Protein AF-A0A6G1RU96-F1 (afdb_monomer_lite)

Radius of gyration: 13.14 Å; chains: 1; bounding box: 34×28×32 Å

Secondary structure (DSSP, 8-state):
-HHHHHHHHHHHHHHHHHTT----EEEESHHHH-SPPGGG--TTS-EEEESSSSS--HHHHHHHHT-TT--EEEEEEE-IIIIIHHHHHHHHHTT-EEEEEEEEEE---

InterPro domains:
  IPR000868 Isochorismatase-like domain [PF00857] (3-109)
  IPR036380 Isochorismatase-like superfamily [G3DSA:3.40.50.850] (1-109)
  IPR036380 Isochorismatase-like superfamily [SSF52499] (2-109)
  IPR050993 Isochorismatase domain-containing protein [PTHR14119] (2-109)

Organism: NCBI:txid2861861

pLDDT: mean 97.1, std 2.92, range [77.12, 98.88]

Structure (mmCIF, N/CA/C/O backbone):
data_AF-A0A6G1RU96-F1
#
_entry.id   AF-A0A6G1RU96-F1
#
loop_
_atom_site.group_PDB
_atom_site.id
_atom_site.type_symbol
_atom_site.label_atom_id
_atom_site.label_alt_id
_atom_site.label_comp_id
_atom_site.label_asym_id
_atom_site.label_entity_id
_atom_site.label_seq_id
_atom_site.pdbx_PDB_ins_code
_atom_site.Cartn_x
_atom_site.Cartn_y
_atom_site.Cartn_z
_atom_site.occupancy
_atom_site.B_iso_or_equiv
_atom_site.auth_seq_id
_atom_site.auth_comp_id
_atom_site.auth_asym_id
_atom_site.auth_atom_id
_atom_site.pdbx_PDB_model_num
ATOM 1 N N . PHE A 1 1 ? 8.240 -14.751 -9.720 1.00 81.62 1 PHE A N 1
ATOM 2 C CA . PHE A 1 1 ? 7.111 -14.624 -8.775 1.00 81.62 1 PHE A CA 1
ATOM 3 C C . PHE A 1 1 ? 6.316 -13.327 -8.916 1.00 81.62 1 PHE A C 1
ATOM 5 O O . PHE A 1 1 ? 5.198 -13.269 -8.426 1.00 81.62 1 PHE A O 1
ATOM 12 N N . PHE A 1 2 ? 6.832 -12.300 -9.606 1.00 95.06 2 PHE A N 1
ATOM 13 C CA . PHE A 1 2 ? 6.117 -11.030 -9.759 1.00 95.06 2 PHE A CA 1
ATOM 14 C C . PHE A 1 2 ? 4.687 -11.155 -10.341 1.00 95.06 2 PHE A C 1
ATOM 16 O O . PHE A 1 2 ? 3.783 -10.575 -9.747 1.00 95.06 2 PHE A O 1
ATOM 23 N N . PRO A 1 3 ? 4.408 -11.965 -11.390 1.00 97.56 3 PRO A N 1
ATOM 24 C CA . PRO A 1 3 ? 3.035 -12.121 -11.887 1.00 97.56 3 PRO A CA 1
ATOM 25 C C . PRO A 1 3 ? 2.057 -12.679 -10.843 1.00 97.56 3 PRO A C 1
ATOM 27 O O . PRO A 1 3 ? 0.913 -12.238 -10.770 1.00 97.56 3 PRO A O 1
ATOM 30 N N . GLN A 1 4 ? 2.501 -13.624 -10.006 1.00 97.81 4 GLN A N 1
ATOM 31 C CA . GLN A 1 4 ? 1.681 -14.179 -8.927 1.00 97.81 4 GLN A CA 1
ATOM 32 C C . GLN A 1 4 ? 1.390 -13.129 -7.848 1.00 97.81 4 GLN A C 1
ATOM 34 O O . GLN A 1 4 ? 0.239 -12.978 -7.448 1.00 97.81 4 GLN A O 1
ATOM 39 N N . VAL A 1 5 ? 2.410 -12.364 -7.444 1.00 98.19 5 VAL A N 1
ATOM 40 C CA . VAL A 1 5 ? 2.281 -11.264 -6.474 1.00 98.19 5 VAL A CA 1
ATOM 41 C C . VAL A 1 5 ? 1.254 -10.235 -6.947 1.00 98.19 5 VAL A C 1
ATOM 43 O O . VAL A 1 5 ? 0.359 -9.868 -6.189 1.00 98.19 5 VAL A O 1
ATOM 46 N N . VAL A 1 6 ? 1.331 -9.818 -8.215 1.00 98.50 6 VAL A N 1
ATOM 47 C CA . VAL A 1 6 ? 0.377 -8.866 -8.807 1.00 98.50 6 VAL A CA 1
ATOM 48 C C . VAL A 1 6 ? -1.037 -9.445 -8.834 1.00 98.50 6 VAL A C 1
ATOM 50 O O . VAL A 1 6 ? -1.982 -8.752 -8.467 1.00 98.50 6 VAL A O 1
ATOM 53 N N . ALA A 1 7 ? -1.199 -10.723 -9.192 1.00 98.56 7 ALA A N 1
ATOM 54 C CA . ALA A 1 7 ? -2.510 -11.370 -9.208 1.00 98.56 7 ALA A CA 1
ATOM 55 C C . ALA A 1 7 ? -3.160 -11.430 -7.813 1.00 98.56 7 ALA A C 1
ATOM 57 O O . ALA A 1 7 ? -4.370 -11.236 -7.692 1.00 98.56 7 ALA A O 1
ATOM 58 N N . VAL A 1 8 ? -2.385 -11.682 -6.753 1.00 98.62 8 VAL A N 1
ATOM 59 C CA . VAL A 1 8 ? -2.906 -11.667 -5.376 1.00 98.62 8 VAL A CA 1
ATOM 60 C C . VAL A 1 8 ? -3.192 -10.234 -4.922 1.00 98.62 8 VAL A C 1
ATOM 62 O O . VAL A 1 8 ? -4.274 -9.984 -4.395 1.00 98.62 8 VAL A O 1
ATOM 65 N N . ALA A 1 9 ? -2.300 -9.276 -5.195 1.00 98.62 9 ALA A N 1
ATOM 66 C CA . ALA A 1 9 ? -2.525 -7.863 -4.883 1.00 98.62 9 ALA A CA 1
ATOM 67 C C . ALA A 1 9 ? -3.795 -7.311 -5.562 1.00 98.62 9 ALA A C 1
ATOM 69 O O . ALA A 1 9 ? -4.577 -6.608 -4.927 1.00 98.62 9 ALA A O 1
ATOM 70 N N . ALA A 1 10 ? -4.064 -7.698 -6.814 1.00 98.62 10 ALA A N 1
ATOM 71 C CA . ALA A 1 10 ? -5.288 -7.333 -7.528 1.00 98.62 10 ALA A CA 1
ATOM 72 C C . ALA A 1 10 ? -6.551 -7.922 -6.868 1.00 98.62 10 ALA A C 1
ATOM 74 O O . ALA A 1 10 ? -7.581 -7.251 -6.788 1.00 98.62 10 ALA A O 1
ATOM 75 N N . ARG A 1 11 ? -6.483 -9.153 -6.335 1.00 98.69 11 ARG A N 1
ATOM 76 C CA . ARG A 1 11 ? -7.590 -9.746 -5.558 1.00 98.69 11 ARG A CA 1
ATOM 77 C C . ARG A 1 11 ? -7.831 -8.999 -4.250 1.00 98.69 11 ARG A C 1
ATOM 79 O O . ARG A 1 11 ? -8.987 -8.769 -3.906 1.00 98.69 11 ARG A O 1
ATOM 86 N N . VAL A 1 12 ? -6.767 -8.599 -3.551 1.00 98.56 12 VAL A N 1
ATOM 87 C CA . VAL A 1 12 ? -6.868 -7.774 -2.335 1.00 98.56 12 VAL A CA 1
ATOM 88 C C . VAL A 1 12 ? -7.514 -6.430 -2.666 1.00 98.56 12 VAL A C 1
ATOM 90 O O . VAL A 1 12 ? -8.492 -6.062 -2.024 1.00 98.56 12 VAL A O 1
ATOM 93 N N . LEU A 1 13 ? -7.046 -5.743 -3.716 1.00 98.62 13 LEU A N 1
ATOM 94 C CA . LEU A 1 13 ? -7.634 -4.487 -4.189 1.00 98.62 13 LEU A CA 1
ATOM 95 C C . LEU A 1 13 ? -9.131 -4.638 -4.487 1.00 98.62 13 LEU A C 1
ATOM 97 O O . LEU A 1 13 ? -9.939 -3.816 -4.053 1.00 98.62 13 LEU A O 1
ATOM 101 N N . GLN A 1 14 ? -9.513 -5.695 -5.204 1.00 98.56 14 GLN A N 1
ATOM 102 C CA . GLN A 1 14 ? -10.913 -5.950 -5.523 1.00 98.56 14 GLN A CA 1
ATOM 103 C C . GLN A 1 14 ? -11.748 -6.230 -4.267 1.00 98.56 14 GLN A C 1
ATOM 105 O O . GLN A 1 14 ? -12.864 -5.725 -4.155 1.00 98.56 14 GLN A O 1
ATOM 110 N N . GLY A 1 15 ? -11.207 -6.982 -3.306 1.00 98.50 15 GLY A N 1
ATOM 111 C CA . GLY A 1 15 ? -11.838 -7.193 -2.004 1.00 98.50 15 GLY A CA 1
ATOM 112 C C . GLY A 1 15 ? -12.063 -5.877 -1.257 1.00 98.50 15 GLY A C 1
ATOM 113 O O . GLY A 1 15 ? -13.177 -5.613 -0.808 1.00 98.50 15 GLY A O 1
ATOM 114 N N . CYS A 1 16 ? -11.046 -5.009 -1.207 1.00 98.19 16 CYS A N 1
ATOM 115 C CA . CYS A 1 16 ? -11.158 -3.684 -0.601 1.00 98.19 16 CYS A CA 1
ATOM 116 C C . CYS A 1 16 ? -12.260 -2.845 -1.260 1.00 98.19 16 CYS A C 1
ATOM 118 O O . CYS A 1 16 ? -13.061 -2.240 -0.554 1.00 98.19 16 CYS A O 1
ATOM 120 N N . ARG A 1 17 ? -12.366 -2.863 -2.597 1.00 97.56 17 ARG A N 1
ATOM 121 C CA . ARG A 1 17 ? -13.435 -2.159 -3.326 1.00 97.56 17 ARG A CA 1
ATOM 122 C C . ARG A 1 17 ? -14.828 -2.650 -2.952 1.00 97.56 17 ARG A C 1
ATOM 124 O O . ARG A 1 17 ? -15.698 -1.832 -2.672 1.00 97.56 17 ARG A O 1
ATOM 131 N N . VAL A 1 18 ? -15.039 -3.967 -2.938 1.00 98.38 18 VAL A N 1
ATOM 132 C CA . VAL A 1 18 ? -16.344 -4.562 -2.594 1.00 98.38 18 VAL A CA 1
ATOM 133 C C . VAL A 1 18 ? -16.749 -4.211 -1.161 1.00 98.38 18 VAL A C 1
ATOM 135 O O . VAL A 1 18 ? -17.921 -3.963 -0.897 1.00 98.38 18 VAL A O 1
ATOM 138 N N . LEU A 1 19 ? -15.779 -4.160 -0.249 1.00 97.75 19 LEU A N 1
ATOM 139 C CA . LEU A 1 19 ? -16.002 -3.871 1.167 1.00 97.75 19 LEU A CA 1
ATOM 140 C C . LEU A 1 19 ? -15.996 -2.371 1.504 1.00 97.75 19 LEU A C 1
ATOM 142 O O . LEU A 1 19 ? -16.193 -2.013 2.663 1.00 97.75 19 LEU A O 1
ATOM 146 N N . GLY A 1 20 ? -15.753 -1.488 0.530 1.00 95.75 20 GLY A N 1
ATOM 147 C CA . GLY A 1 20 ? -15.631 -0.048 0.772 1.00 95.75 20 GLY A CA 1
ATOM 148 C C . GLY A 1 20 ? -14.414 0.340 1.623 1.00 95.75 20 GLY A C 1
ATOM 149 O O . GLY A 1 20 ? -14.416 1.398 2.251 1.00 95.75 20 GLY A O 1
ATOM 150 N N . VAL A 1 21 ? -13.376 -0.500 1.662 1.00 96.19 21 VAL A N 1
ATOM 151 C CA . VAL A 1 21 ? -12.122 -0.218 2.371 1.00 96.19 21 VAL A CA 1
ATOM 152 C C . VAL A 1 21 ? -11.300 0.787 1.551 1.00 96.19 21 VAL A C 1
ATOM 154 O O . VAL A 1 21 ? -11.024 0.521 0.378 1.00 96.19 21 VAL A O 1
ATOM 157 N N . PRO A 1 22 ? -10.880 1.928 2.132 1.00 95.19 22 PRO A N 1
ATOM 158 C CA . PRO A 1 22 ? -10.048 2.907 1.438 1.00 95.19 22 PRO A CA 1
ATOM 159 C C . PRO A 1 22 ? -8.706 2.319 0.991 1.00 95.19 22 PRO A C 1
ATOM 161 O O . PRO A 1 22 ? -8.067 1.583 1.740 1.00 95.19 22 PRO A O 1
ATOM 164 N N . VAL A 1 23 ? -8.255 2.683 -0.212 1.00 97.44 23 VAL A N 1
ATOM 165 C CA . VAL A 1 23 ? -7.006 2.175 -0.796 1.00 97.44 23 VAL A CA 1
ATOM 166 C C . VAL A 1 23 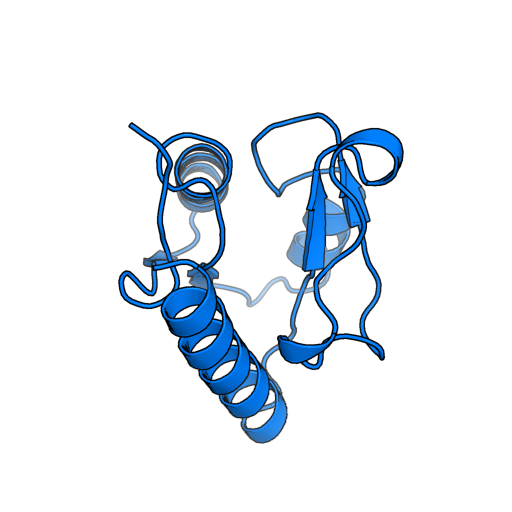? -6.065 3.323 -1.131 1.00 97.44 23 VAL A C 1
ATOM 168 O O . VAL A 1 23 ? -6.471 4.319 -1.725 1.00 97.44 23 VAL A O 1
ATOM 171 N N . VAL A 1 24 ? -4.792 3.144 -0.785 1.00 97.81 24 VAL A N 1
ATOM 172 C CA . VAL A 1 24 ? -3.693 4.062 -1.094 1.00 97.81 24 VAL A CA 1
ATOM 173 C C . VAL A 1 24 ? -2.675 3.334 -1.968 1.00 97.81 24 VAL A C 1
ATOM 175 O O . VAL A 1 24 ? -2.289 2.206 -1.664 1.00 97.81 24 VAL A O 1
ATOM 178 N N . VAL A 1 25 ? -2.212 3.985 -3.039 1.00 98.44 25 VAL A N 1
ATOM 179 C CA . VAL A 1 25 ? -1.184 3.449 -3.945 1.00 98.44 25 VAL A CA 1
ATOM 180 C C . VAL A 1 25 ? 0.020 4.382 -3.955 1.00 98.44 25 VAL A C 1
ATOM 182 O O . VAL A 1 25 ? -0.122 5.590 -4.141 1.00 98.44 25 VAL A O 1
ATOM 185 N N . THR A 1 26 ? 1.222 3.832 -3.781 1.00 98.69 26 THR A N 1
ATOM 186 C CA . THR A 1 26 ? 2.473 4.605 -3.867 1.00 98.69 26 THR A CA 1
ATOM 187 C C . THR A 1 26 ? 3.384 4.060 -4.953 1.00 98.69 26 THR A C 1
ATOM 189 O O . THR A 1 26 ? 3.399 2.854 -5.192 1.00 98.69 26 THR A O 1
ATOM 192 N N . GLU A 1 27 ? 4.188 4.932 -5.557 1.00 98.69 27 GLU A N 1
ATOM 193 C CA . GLU A 1 27 ? 5.149 4.568 -6.600 1.00 98.69 27 GLU A CA 1
ATOM 194 C C . GLU A 1 27 ? 6.553 5.033 -6.207 1.00 98.69 27 GLU A C 1
ATOM 196 O O . GLU A 1 27 ? 6.795 6.225 -6.004 1.00 98.69 27 GLU A O 1
ATOM 201 N N . GLN A 1 28 ? 7.496 4.098 -6.096 1.00 98.56 28 GLN A N 1
ATOM 202 C CA . GLN A 1 28 ? 8.894 4.414 -5.810 1.00 98.56 28 GLN A CA 1
ATOM 203 C C . GLN A 1 28 ? 9.564 4.939 -7.084 1.00 98.56 28 GLN A C 1
ATOM 20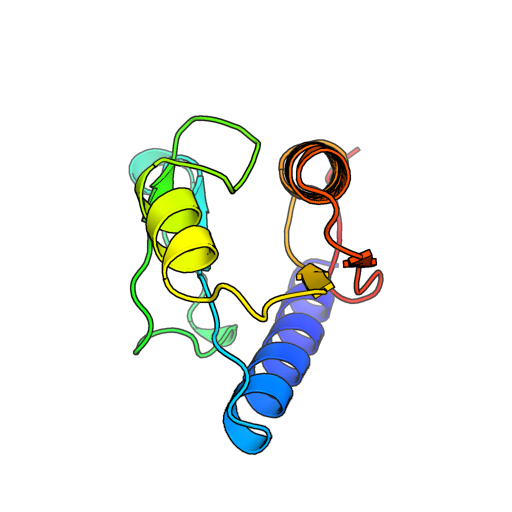5 O O . GLN A 1 28 ? 9.645 4.206 -8.060 1.00 98.56 28 GLN A O 1
ATOM 210 N N . HIS A 1 29 ? 10.057 6.183 -7.085 1.00 96.81 29 HIS A N 1
ATOM 211 C CA . HIS A 1 29 ? 10.727 6.813 -8.239 1.00 96.81 29 HIS A CA 1
ATOM 212 C C . HIS A 1 29 ? 10.128 6.418 -9.613 1.00 96.81 29 HIS A C 1
ATOM 214 O O . HIS A 1 29 ? 10.848 5.849 -10.439 1.00 96.81 29 HIS A O 1
ATOM 220 N N . PRO A 1 30 ? 8.852 6.728 -9.918 1.00 96.56 30 PRO A N 1
ATOM 221 C CA . PRO A 1 30 ? 8.176 6.193 -11.109 1.00 96.56 30 PRO A CA 1
ATOM 222 C C . PRO A 1 30 ? 8.846 6.573 -12.436 1.00 96.56 30 PRO A C 1
ATOM 224 O O . PRO A 1 30 ? 8.743 5.850 -13.420 1.00 96.56 30 PRO A O 1
ATOM 227 N N . ARG A 1 31 ? 9.609 7.676 -12.469 1.00 96.75 31 ARG A N 1
ATOM 228 C CA . ARG A 1 31 ? 10.429 8.054 -13.636 1.00 96.75 31 ARG A CA 1
ATOM 229 C C . ARG A 1 31 ? 11.555 7.060 -13.948 1.00 96.75 31 ARG A C 1
ATOM 231 O O . ARG A 1 31 ? 12.004 7.010 -15.083 1.00 96.75 31 ARG A O 1
ATOM 238 N N . VAL A 1 32 ? 12.038 6.331 -12.942 1.00 97.00 32 VAL A N 1
ATOM 239 C CA . VAL A 1 32 ? 13.163 5.387 -13.040 1.00 97.00 32 VAL A CA 1
ATOM 240 C C . VAL A 1 32 ? 12.666 3.942 -13.024 1.00 97.00 32 VAL A C 1
ATOM 242 O O . VAL A 1 32 ? 13.158 3.125 -13.792 1.00 97.00 32 VAL A O 1
ATOM 245 N N . LEU A 1 33 ? 11.695 3.630 -12.158 1.00 97.00 33 LEU A N 1
ATOM 246 C CA . LEU A 1 33 ? 11.197 2.265 -11.945 1.00 97.00 33 LEU A CA 1
ATOM 247 C C . LEU A 1 33 ? 9.910 1.948 -12.719 1.00 97.00 33 LEU A C 1
ATOM 249 O O . LEU A 1 33 ? 9.458 0.807 -12.708 1.00 97.00 33 LEU A O 1
ATOM 253 N N . GLY A 1 34 ? 9.352 2.936 -13.418 1.00 97.56 34 GLY A N 1
ATOM 254 C CA . GLY A 1 34 ? 8.081 2.813 -14.117 1.00 97.56 34 GLY A CA 1
ATOM 255 C C . GLY A 1 34 ? 6.868 3.027 -13.202 1.00 97.56 34 GLY A C 1
ATOM 256 O O . GLY A 1 34 ? 7.002 3.108 -11.977 1.00 97.56 34 GLY A O 1
ATOM 257 N N . PRO A 1 35 ? 5.675 3.170 -13.799 1.00 98.00 35 PRO A N 1
ATOM 258 C CA . PRO A 1 35 ? 4.429 3.303 -13.061 1.00 98.00 35 PRO A CA 1
ATOM 259 C C . PRO A 1 35 ? 3.953 1.952 -12.512 1.00 98.00 35 PRO A C 1
ATOM 261 O O . PRO A 1 35 ? 4.463 0.884 -12.854 1.00 98.00 35 PRO A O 1
ATOM 264 N N . THR A 1 36 ? 2.903 2.009 -11.703 1.00 98.25 36 THR A N 1
ATOM 265 C CA . THR A 1 36 ? 2.119 0.852 -11.271 1.00 98.25 36 THR A CA 1
ATOM 266 C C . THR A 1 36 ? 1.654 0.040 -12.481 1.00 98.25 36 THR A C 1
ATOM 268 O O . THR A 1 36 ? 1.111 0.590 -13.442 1.00 98.25 36 THR A O 1
ATOM 271 N N . VAL A 1 37 ? 1.837 -1.280 -12.422 1.00 98.12 37 VAL A N 1
ATOM 272 C CA . VAL A 1 37 ? 1.486 -2.187 -13.521 1.00 98.12 37 VAL A CA 1
ATOM 273 C C . VAL A 1 37 ? -0.034 -2.228 -13.759 1.00 98.12 37 VAL A C 1
ATOM 275 O O . VAL A 1 37 ? -0.805 -2.258 -12.791 1.00 98.12 37 VAL A O 1
ATOM 278 N N . PRO A 1 38 ? -0.505 -2.223 -15.020 1.00 98.06 38 PRO A N 1
ATOM 279 C CA . PRO A 1 38 ? -1.935 -2.173 -15.330 1.00 98.06 38 PRO A CA 1
ATOM 280 C C . PRO A 1 38 ? -2.711 -3.398 -14.819 1.00 98.06 38 PRO A C 1
ATOM 282 O O . PRO A 1 38 ? -3.892 -3.282 -14.492 1.00 98.06 38 PRO A O 1
ATOM 285 N N . GLU A 1 39 ? -2.056 -4.549 -14.689 1.00 98.12 39 GLU A N 1
ATOM 286 C CA . GLU A 1 39 ? -2.629 -5.799 -14.186 1.00 98.12 39 GLU A CA 1
ATOM 287 C C . GLU A 1 39 ? -3.073 -5.703 -12.721 1.00 98.12 39 GLU A C 1
ATOM 289 O O . GLU A 1 39 ? -3.911 -6.493 -12.292 1.00 98.12 39 GLU A O 1
ATOM 294 N N . LEU A 1 40 ? -2.565 -4.723 -11.958 1.00 98.19 40 LEU A N 1
ATOM 295 C CA . LEU A 1 40 ? -3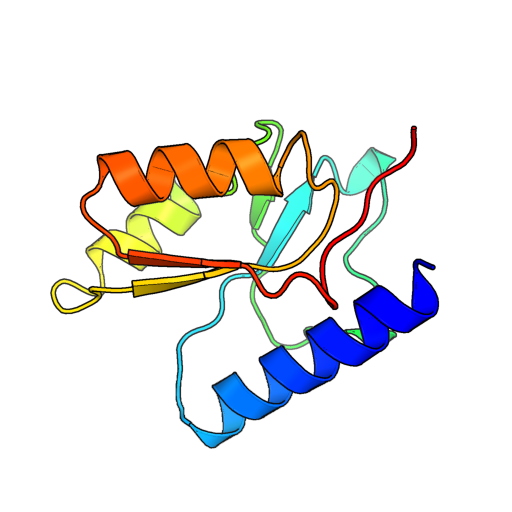.048 -4.468 -10.601 1.00 98.19 40 LEU A CA 1
ATOM 296 C C . LEU A 1 40 ? -4.500 -3.962 -10.601 1.00 98.19 40 LEU A C 1
ATOM 298 O O . LEU A 1 40 ? -5.219 -4.196 -9.637 1.00 98.19 40 LEU A O 1
ATOM 302 N N . GLY A 1 41 ? -4.940 -3.271 -11.660 1.00 97.75 41 GLY A N 1
ATOM 303 C CA . GLY A 1 41 ? -6.303 -2.740 -11.754 1.00 97.75 41 GLY A CA 1
ATOM 304 C C . GLY A 1 41 ? -6.554 -1.466 -10.934 1.00 97.75 41 GLY A C 1
ATOM 305 O O . GLY A 1 41 ? -7.691 -1.222 -10.534 1.00 97.75 41 GLY A O 1
ATOM 306 N N . ALA A 1 42 ? -5.509 -0.680 -10.642 1.00 97.75 42 ALA A N 1
ATOM 307 C CA . ALA A 1 42 ? -5.553 0.534 -9.813 1.00 97.75 42 ALA A CA 1
ATOM 308 C C . ALA A 1 42 ? -5.516 1.854 -10.622 1.00 97.75 42 ALA A C 1
ATOM 310 O O . ALA A 1 42 ? -5.045 2.885 -10.137 1.00 97.75 42 ALA A O 1
ATOM 311 N N . GLN A 1 43 ? -5.934 1.847 -11.890 1.00 96.94 43 GLN A N 1
ATOM 312 C CA . GLN A 1 43 ? -5.812 2.986 -12.817 1.00 96.94 43 GLN A CA 1
ATOM 313 C C . GLN A 1 43 ? -6.621 4.220 -12.378 1.00 96.94 43 GLN A C 1
ATOM 315 O O . GLN A 1 43 ? -6.180 5.345 -12.592 1.00 96.94 43 GLN A O 1
ATOM 320 N N . ASP A 1 44 ? -7.745 3.998 -11.716 1.00 96.69 44 ASP A N 1
ATOM 321 C CA . ASP A 1 44 ? -8.685 4.960 -11.128 1.00 96.69 44 ASP A CA 1
ATOM 322 C C . ASP A 1 44 ? -8.212 5.578 -9.801 1.00 96.69 44 ASP A C 1
ATOM 324 O O . ASP A 1 44 ? -8.713 6.626 -9.405 1.00 96.69 44 ASP A O 1
ATOM 328 N N . LEU A 1 45 ? -7.247 4.961 -9.114 1.00 97.19 45 LEU A N 1
ATOM 329 C CA . LEU A 1 45 ? -6.776 5.439 -7.812 1.00 97.19 45 LEU A CA 1
ATOM 330 C C . LEU A 1 45 ? -5.682 6.511 -7.943 1.00 97.19 45 LEU A C 1
ATOM 332 O O . LEU A 1 45 ? -4.866 6.433 -8.862 1.00 97.19 45 LEU A O 1
ATOM 336 N N . PRO A 1 46 ? -5.583 7.488 -7.028 1.00 96.00 46 PRO A N 1
ATOM 337 C CA . PRO A 1 46 ? -4.429 8.383 -6.966 1.00 96.00 46 PRO A CA 1
ATOM 338 C C . PRO A 1 46 ? -3.126 7.607 -6.724 1.00 96.00 46 PRO A C 1
ATOM 340 O O . PRO A 1 46 ? -3.093 6.665 -5.933 1.00 96.00 46 PRO A O 1
ATOM 343 N N . LYS A 1 47 ? -2.042 8.012 -7.398 1.00 97.31 47 LYS A N 1
ATOM 344 C CA . LYS A 1 47 ? -0.697 7.458 -7.190 1.00 97.31 47 LYS A CA 1
ATOM 345 C C . LYS A 1 47 ? 0.141 8.484 -6.453 1.00 97.31 47 LYS A C 1
ATOM 347 O O . LYS A 1 47 ? 0.290 9.611 -6.921 1.00 97.31 47 LYS A O 1
ATOM 352 N N . HIS A 1 48 ? 0.696 8.091 -5.314 1.00 97.75 48 HIS A N 1
ATOM 353 C CA . HIS A 1 48 ? 1.564 8.944 -4.515 1.00 97.75 48 HIS A CA 1
ATOM 354 C C . HIS A 1 48 ? 3.031 8.613 -4.826 1.00 97.75 48 HIS A C 1
ATOM 356 O O . HIS A 1 48 ? 3.552 7.607 -4.329 1.00 97.75 48 HIS A O 1
ATOM 362 N N . PRO A 1 49 ? 3.716 9.412 -5.664 1.00 97.81 49 PRO A N 1
ATOM 363 C CA . PRO A 1 49 ? 5.126 9.190 -5.941 1.00 97.81 49 PRO A CA 1
ATOM 364 C C . PRO A 1 49 ? 5.952 9.452 -4.681 1.00 97.81 49 PRO A C 1
ATOM 366 O O . PRO A 1 49 ? 5.702 10.410 -3.946 1.00 97.81 49 PRO A O 1
ATOM 369 N N . LYS A 1 50 ? 6.969 8.624 -4.451 1.00 98.38 50 LYS A N 1
ATOM 370 C CA . LYS A 1 50 ? 7.851 8.737 -3.288 1.00 98.38 50 LYS A CA 1
ATOM 371 C C . LYS A 1 50 ? 9.294 8.358 -3.602 1.00 98.38 50 LYS A C 1
ATOM 373 O O . LYS A 1 50 ? 9.589 7.681 -4.590 1.00 98.38 50 LYS A O 1
ATOM 378 N N . THR A 1 51 ? 10.186 8.824 -2.735 1.00 97.38 51 THR A N 1
ATOM 379 C CA . THR A 1 51 ? 11.617 8.487 -2.741 1.00 97.38 51 THR A CA 1
ATOM 380 C C . THR A 1 51 ? 12.050 7.772 -1.461 1.00 97.38 51 THR A C 1
ATOM 382 O O . THR A 1 51 ? 12.992 6.985 -1.498 1.00 97.38 51 THR A O 1
ATOM 385 N N . CYS A 1 52 ? 11.348 7.969 -0.341 1.00 97.44 52 CYS A N 1
ATOM 386 C CA . CYS A 1 52 ? 11.544 7.174 0.868 1.00 97.44 52 CYS A CA 1
ATOM 387 C C . CYS A 1 52 ? 10.990 5.750 0.701 1.00 97.44 52 CYS A C 1
ATOM 389 O O . CYS A 1 52 ? 10.060 5.503 -0.072 1.00 97.44 52 CYS A O 1
ATOM 391 N N . PHE A 1 53 ? 11.555 4.799 1.448 1.00 98.38 53 PHE A N 1
ATOM 392 C CA . PHE A 1 53 ? 11.092 3.413 1.398 1.00 98.38 53 PHE A CA 1
ATOM 393 C C . PHE A 1 53 ? 9.691 3.255 1.986 1.00 98.38 53 PHE A C 1
ATOM 395 O O . PHE A 1 53 ? 8.834 2.675 1.321 1.00 98.38 53 PHE A O 1
ATOM 402 N N . SER A 1 54 ? 9.429 3.819 3.164 1.00 98.62 54 SER A N 1
ATOM 403 C CA . SER A 1 54 ? 8.087 3.813 3.747 1.00 98.62 54 SER A CA 1
ATOM 404 C C . SER A 1 54 ? 7.058 4.482 2.827 1.00 98.62 54 SER A C 1
ATOM 406 O O . SER A 1 54 ? 7.344 5.483 2.171 1.00 98.62 54 SER A O 1
ATOM 408 N N . MET A 1 55 ? 5.848 3.927 2.777 1.00 98.81 55 MET A N 1
ATOM 409 C CA . MET A 1 55 ? 4.698 4.514 2.088 1.00 98.81 55 MET A CA 1
ATOM 410 C C . MET A 1 55 ? 4.135 5.720 2.846 1.00 98.81 55 MET A C 1
ATOM 412 O O . MET A 1 55 ? 3.374 6.483 2.255 1.00 98.81 55 MET A O 1
ATOM 416 N N . VAL A 1 56 ? 4.507 5.930 4.114 1.00 98.12 56 VAL A N 1
ATOM 417 C CA . VAL A 1 56 ? 3.981 7.008 4.964 1.00 98.12 56 VAL A CA 1
ATOM 418 C C . VAL A 1 56 ? 4.659 8.351 4.651 1.00 98.12 56 VAL A C 1
ATOM 420 O O . VAL A 1 56 ? 5.384 8.943 5.445 1.00 98.12 56 VAL A O 1
ATOM 423 N N . VAL A 1 57 ? 4.425 8.838 3.434 1.00 97.69 57 VAL A N 1
ATOM 424 C CA . VAL A 1 57 ? 4.776 10.193 2.981 1.00 97.69 57 VAL A CA 1
ATOM 425 C C . VAL A 1 57 ? 3.709 11.205 3.405 1.00 97.69 57 VAL A C 1
ATOM 427 O O . VAL A 1 57 ? 2.593 10.791 3.706 1.00 97.69 57 VAL A O 1
ATOM 430 N N . PRO A 1 58 ? 3.965 12.530 3.351 1.00 97.50 58 PRO A N 1
ATOM 431 C CA . PRO A 1 58 ? 2.986 13.538 3.772 1.00 97.50 58 PRO A CA 1
ATOM 432 C C . PRO A 1 58 ? 1.578 13.376 3.175 1.00 97.50 58 PRO A C 1
ATOM 434 O O . PRO A 1 58 ? 0.595 13.608 3.870 1.00 97.50 58 PRO A O 1
ATOM 437 N N . ALA A 1 59 ? 1.464 12.932 1.917 1.00 96.06 59 ALA A N 1
ATOM 438 C CA . ALA A 1 59 ? 0.166 12.661 1.295 1.00 96.06 59 ALA A CA 1
ATOM 439 C C . ALA A 1 59 ? -0.564 11.469 1.942 1.00 96.06 59 ALA A C 1
ATOM 441 O O . ALA A 1 59 ? -1.752 11.558 2.226 1.00 96.06 59 ALA A O 1
ATOM 442 N N . VAL A 1 60 ? 0.151 10.379 2.228 1.00 96.62 60 VAL A N 1
ATOM 443 C CA . VAL A 1 60 ? -0.415 9.191 2.883 1.00 96.62 60 VAL A CA 1
ATOM 444 C C . VAL A 1 60 ? -0.691 9.463 4.361 1.00 96.62 60 VAL A C 1
ATOM 446 O O . VAL A 1 60 ? -1.728 9.070 4.872 1.00 96.62 60 VAL A O 1
ATOM 449 N N . GLU A 1 61 ? 0.174 10.211 5.040 1.00 96.31 61 GLU A N 1
ATOM 450 C CA . GLU A 1 61 ? -0.058 10.686 6.407 1.00 96.31 61 GLU A CA 1
ATOM 451 C C . GLU A 1 61 ? -1.347 11.524 6.500 1.00 96.31 61 GLU A C 1
ATOM 453 O O . GLU A 1 61 ? -2.124 11.358 7.439 1.00 96.31 61 GLU A O 1
ATOM 458 N N . ALA A 1 62 ? -1.618 12.387 5.514 1.00 95.69 62 ALA A N 1
ATOM 459 C CA . ALA A 1 62 ? -2.866 13.147 5.458 1.00 95.69 62 ALA A CA 1
ATOM 460 C C . ALA A 1 62 ? -4.092 12.230 5.292 1.00 95.69 62 ALA A C 1
ATOM 462 O O . ALA A 1 62 ? -5.094 12.425 5.980 1.00 95.69 62 ALA A O 1
ATOM 463 N N . GLU A 1 63 ? -3.994 11.197 4.448 1.00 94.12 63 GLU A N 1
ATOM 464 C CA . GLU A 1 63 ? -5.028 10.166 4.300 1.00 94.12 63 GLU A CA 1
ATOM 465 C C . GLU A 1 63 ? -5.267 9.408 5.622 1.00 94.12 63 GLU A C 1
ATOM 467 O O . GLU A 1 63 ? -6.416 9.213 6.025 1.00 94.12 63 GLU A O 1
ATOM 472 N N . LEU A 1 64 ? -4.209 9.018 6.341 1.00 94.62 64 LEU A N 1
ATOM 473 C CA . LEU A 1 64 ? -4.335 8.350 7.643 1.00 94.62 64 LEU A CA 1
ATOM 474 C C . LEU A 1 64 ? -5.041 9.259 8.664 1.00 94.62 64 LEU A C 1
ATOM 476 O O . LEU A 1 64 ? -6.006 8.842 9.302 1.00 94.62 64 LEU A O 1
ATOM 480 N N . ARG A 1 65 ? -4.633 10.531 8.767 1.00 94.38 65 ARG A N 1
ATOM 481 C CA . ARG A 1 65 ? -5.233 11.507 9.699 1.00 94.38 65 ARG A CA 1
ATOM 482 C C . ARG A 1 65 ? -6.687 11.840 9.383 1.00 94.38 65 ARG A C 1
ATOM 484 O O . ARG A 1 65 ? -7.458 12.109 10.300 1.00 94.38 65 ARG A O 1
ATOM 491 N N . ALA A 1 66 ? -7.076 11.803 8.111 1.00 95.19 66 ALA A N 1
ATOM 492 C CA . ALA A 1 66 ? -8.464 11.999 7.698 1.00 95.19 66 ALA A CA 1
ATOM 493 C C . ALA A 1 66 ? -9.398 10.861 8.163 1.00 95.19 66 ALA A C 1
ATOM 495 O O . ALA A 1 66 ? -10.616 10.974 8.031 1.00 95.19 66 ALA A O 1
ATOM 496 N N . ARG A 1 67 ? -8.847 9.765 8.705 1.00 93.88 67 ARG A N 1
ATOM 497 C CA . ARG A 1 67 ? -9.577 8.569 9.139 1.00 93.88 67 ARG A CA 1
ATOM 498 C C . ARG A 1 67 ? -9.265 8.267 10.612 1.00 93.88 67 ARG A C 1
ATOM 500 O O . ARG A 1 67 ? -8.577 7.294 10.899 1.00 93.88 67 ARG A O 1
ATOM 507 N N . PRO A 1 68 ? -9.800 9.050 11.567 1.00 88.81 68 PRO A N 1
ATOM 508 C CA . PRO A 1 68 ? -9.468 8.914 12.992 1.00 88.81 68 PRO A CA 1
ATOM 509 C C . PRO A 1 68 ? -9.897 7.574 13.614 1.00 88.81 68 PRO A C 1
ATOM 511 O O . PRO A 1 68 ? -9.445 7.232 14.700 1.00 88.81 68 PRO A O 1
ATOM 514 N N . HIS A 1 69 ? -10.774 6.821 12.944 1.00 92.25 69 HIS A N 1
ATOM 515 C CA . HIS A 1 69 ? -11.216 5.488 13.367 1.00 92.2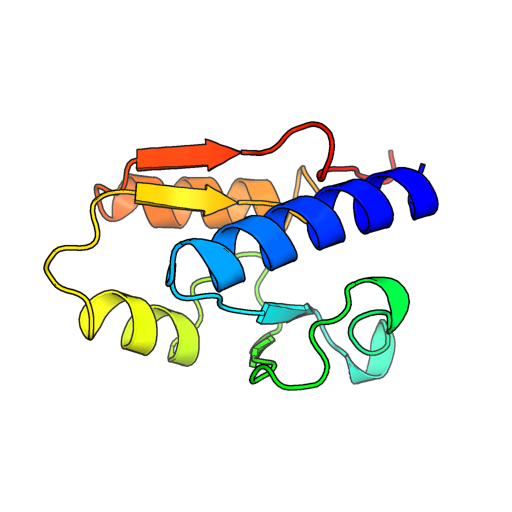5 69 HIS A CA 1
ATOM 516 C C . HIS A 1 69 ? -10.441 4.348 12.692 1.00 92.25 69 HIS A C 1
ATOM 518 O O . HIS A 1 69 ? -10.800 3.185 12.862 1.00 92.25 69 HIS A O 1
ATOM 524 N N . LEU A 1 70 ? -9.415 4.659 11.896 1.00 94.12 70 LEU A N 1
ATOM 525 C CA . LEU A 1 70 ? -8.550 3.647 11.310 1.00 94.12 70 LEU A CA 1
ATOM 526 C C . LEU A 1 70 ? -7.741 2.982 12.427 1.00 94.12 70 LEU A C 1
ATOM 528 O O . LEU A 1 70 ? -6.957 3.644 13.098 1.00 94.12 70 LEU A O 1
ATOM 532 N N . SER A 1 71 ? -7.936 1.681 12.614 1.00 96.12 71 SER A N 1
ATOM 533 C CA . SER A 1 71 ? -7.199 0.884 13.602 1.00 96.12 71 SER A CA 1
ATOM 534 C C . SER A 1 71 ? -6.220 -0.096 12.965 1.00 96.12 71 SER A C 1
ATOM 536 O O . SER A 1 71 ? -5.337 -0.596 13.649 1.00 96.12 71 SER A O 1
ATOM 538 N N . ALA A 1 72 ? -6.375 -0.386 11.671 1.00 97.56 72 ALA A N 1
ATOM 539 C CA . ALA A 1 72 ? -5.604 -1.413 10.991 1.00 97.56 72 ALA A CA 1
ATOM 540 C C . ALA A 1 72 ? -5.314 -1.053 9.530 1.00 97.56 72 ALA A C 1
ATOM 542 O O . ALA A 1 72 ? -6.100 -0.367 8.873 1.00 97.56 72 ALA A O 1
ATOM 543 N N . ALA A 1 73 ? -4.207 -1.574 9.007 1.00 98.06 73 ALA A N 1
ATOM 544 C CA . ALA A 1 73 ? -3.799 -1.455 7.617 1.00 98.06 73 ALA A CA 1
ATOM 545 C C . ALA A 1 73 ? -3.512 -2.836 7.013 1.00 98.06 73 ALA A C 1
ATOM 547 O O . ALA A 1 73 ? -2.776 -3.643 7.580 1.00 98.06 73 ALA A O 1
ATOM 548 N N . ILE A 1 74 ? -4.062 -3.087 5.823 1.00 98.50 74 ILE A N 1
ATOM 549 C CA . ILE A 1 74 ? -3.688 -4.233 4.988 1.00 98.50 74 ILE A CA 1
ATOM 550 C C . ILE A 1 74 ? -2.545 -3.781 4.083 1.00 98.50 74 ILE A C 1
ATOM 552 O O . ILE A 1 74 ? -2.698 -2.825 3.323 1.00 98.50 74 ILE A O 1
ATOM 556 N N . LEU A 1 75 ? -1.405 -4.464 4.158 1.00 98.56 75 LEU A N 1
ATOM 557 C CA . LEU A 1 75 ? -0.190 -4.087 3.446 1.00 98.56 75 LEU A CA 1
ATOM 558 C C . LEU A 1 75 ? 0.231 -5.180 2.459 1.00 98.56 75 LEU A C 1
ATOM 560 O O . LEU A 1 75 ? 0.341 -6.354 2.813 1.00 98.56 75 LEU A O 1
ATOM 564 N N . CYS A 1 76 ? 0.490 -4.785 1.214 1.00 98.19 76 CYS A N 1
ATOM 565 C CA . CYS A 1 76 ? 1.042 -5.652 0.176 1.00 98.19 76 CYS A CA 1
ATOM 566 C C . CYS A 1 76 ? 1.895 -4.852 -0.818 1.00 98.19 76 CYS A C 1
ATOM 568 O O . CYS A 1 76 ? 1.813 -3.623 -0.863 1.00 98.19 76 CYS A O 1
ATOM 570 N N . GLY A 1 77 ? 2.712 -5.545 -1.612 1.00 97.62 77 GLY A N 1
ATOM 571 C CA . GLY A 1 77 ? 3.561 -4.944 -2.638 1.00 97.62 77 GLY A CA 1
ATOM 572 C C . GLY A 1 77 ? 5.024 -5.372 -2.549 1.00 97.62 77 GLY A C 1
ATOM 573 O O . GLY A 1 77 ? 5.372 -6.397 -1.965 1.00 97.62 77 GLY A O 1
ATOM 574 N N . ILE A 1 78 ? 5.900 -4.580 -3.166 1.00 97.94 78 ILE A N 1
ATOM 575 C CA . ILE A 1 78 ? 7.335 -4.862 -3.272 1.00 97.94 78 ILE A CA 1
ATOM 576 C C . ILE A 1 78 ? 8.172 -3.608 -2.962 1.00 97.94 78 ILE A C 1
ATOM 578 O O . ILE A 1 78 ? 7.714 -2.486 -3.157 1.00 97.94 78 ILE A O 1
ATOM 582 N N . GLU A 1 79 ? 9.412 -3.723 -2.489 1.00 97.62 79 GLU A N 1
ATOM 583 C CA . GLU A 1 79 ? 10.071 -4.951 -2.013 1.00 97.62 79 GLU A CA 1
ATOM 584 C C . GLU A 1 79 ? 9.794 -5.217 -0.528 1.00 97.62 79 GLU A C 1
ATOM 586 O O . GLU A 1 79 ? 9.681 -4.276 0.267 1.00 97.62 79 GLU A O 1
ATOM 591 N N . THR A 1 80 ? 9.732 -6.497 -0.144 1.00 98.19 80 THR A N 1
ATOM 592 C CA . THR A 1 80 ? 9.358 -6.921 1.213 1.00 98.19 80 THR A CA 1
ATOM 593 C C . THR A 1 80 ? 10.303 -6.380 2.288 1.00 98.19 80 THR A C 1
ATOM 595 O O . THR A 1 80 ? 9.838 -5.764 3.241 1.00 98.19 80 THR A O 1
ATOM 598 N N . GLN A 1 81 ? 11.624 -6.522 2.130 1.00 97.19 81 GLN A N 1
ATOM 599 C CA . GLN A 1 81 ? 12.610 -6.044 3.117 1.00 97.19 81 GLN A CA 1
ATOM 600 C C . GLN A 1 81 ? 12.821 -4.526 3.115 1.00 97.19 81 GLN A C 1
ATOM 602 O O . GLN A 1 81 ? 13.503 -4.010 3.995 1.00 97.19 81 GLN A O 1
ATOM 607 N N . ALA A 1 82 ? 12.295 -3.813 2.117 1.00 97.88 82 ALA A N 1
ATOM 608 C CA . ALA A 1 82 ? 12.501 -2.377 1.968 1.00 97.88 82 ALA A CA 1
ATOM 609 C C . ALA A 1 82 ? 11.192 -1.624 2.203 1.00 97.88 82 ALA A C 1
ATOM 611 O O . ALA A 1 82 ? 10.875 -1.272 3.336 1.00 97.88 82 ALA A O 1
ATOM 612 N N . CYS A 1 83 ? 10.415 -1.387 1.144 1.00 98.62 83 CYS A N 1
ATOM 613 C CA . CYS A 1 83 ? 9.226 -0.546 1.232 1.00 98.62 83 CYS A CA 1
ATOM 614 C C . CYS A 1 83 ? 8.163 -1.144 2.156 1.00 98.62 83 CYS A C 1
ATOM 616 O O . CYS A 1 83 ? 7.610 -0.420 2.977 1.00 98.62 83 CYS A O 1
ATOM 618 N N . VAL A 1 84 ? 7.903 -2.452 2.072 1.00 98.69 84 VAL A N 1
ATOM 619 C CA . VAL A 1 84 ? 6.882 -3.100 2.912 1.00 98.69 84 VAL A CA 1
ATOM 620 C C . VAL A 1 84 ? 7.310 -3.088 4.382 1.00 98.69 84 VAL A C 1
ATOM 622 O O . VAL A 1 84 ? 6.548 -2.618 5.219 1.00 98.69 84 VAL A O 1
ATOM 625 N N . LEU A 1 85 ? 8.535 -3.520 4.701 1.00 98.75 85 LEU A N 1
ATOM 626 C CA . LEU A 1 85 ? 9.045 -3.531 6.077 1.00 98.75 85 LEU A CA 1
ATOM 627 C C . LEU A 1 85 ? 9.042 -2.135 6.713 1.00 98.75 85 LEU A C 1
ATOM 629 O O . LEU A 1 85 ? 8.501 -1.965 7.801 1.00 98.75 85 LEU A O 1
ATOM 633 N N . GLN A 1 86 ? 9.612 -1.135 6.036 1.00 98.81 86 GLN A N 1
ATOM 634 C CA . GLN A 1 86 ? 9.684 0.233 6.567 1.00 98.81 86 GLN A CA 1
ATOM 635 C C . GLN A 1 86 ? 8.287 0.830 6.774 1.00 98.81 86 GLN A C 1
ATOM 637 O O . GLN A 1 86 ? 8.040 1.495 7.771 1.00 98.81 86 GLN A O 1
ATOM 642 N N . THR A 1 87 ? 7.347 0.530 5.873 1.00 98.88 87 THR A N 1
ATOM 643 C CA . THR A 1 87 ? 5.950 0.957 6.033 1.00 98.88 87 THR A CA 1
ATOM 644 C C . THR A 1 87 ? 5.282 0.272 7.218 1.00 98.88 87 THR A C 1
ATOM 646 O O . THR A 1 87 ? 4.575 0.927 7.974 1.00 98.88 87 THR A O 1
ATOM 649 N N . ALA A 1 88 ? 5.490 -1.035 7.395 1.00 98.81 88 ALA A N 1
ATOM 650 C CA . ALA A 1 88 ? 4.911 -1.769 8.514 1.00 98.81 88 ALA A CA 1
ATOM 651 C C . ALA A 1 88 ? 5.385 -1.198 9.857 1.00 98.81 88 ALA A C 1
ATOM 653 O O . ALA A 1 88 ? 4.563 -0.973 10.738 1.00 98.81 88 ALA A O 1
ATOM 654 N N . LEU A 1 89 ? 6.683 -0.906 9.988 1.00 98.75 89 LEU A N 1
ATOM 655 C CA . LEU A 1 89 ? 7.248 -0.284 11.188 1.00 98.75 89 LEU A CA 1
ATOM 656 C C . LEU A 1 89 ? 6.633 1.098 11.454 1.00 98.75 89 LEU A C 1
ATOM 658 O O . LEU A 1 89 ? 6.130 1.329 12.550 1.00 98.75 89 LEU A O 1
ATOM 662 N N . ASP A 1 90 ? 6.567 1.968 10.443 1.00 98.62 90 ASP A N 1
ATOM 663 C CA . ASP A 1 90 ? 5.976 3.306 10.584 1.00 98.62 90 ASP A CA 1
ATOM 664 C C . ASP A 1 90 ? 4.491 3.274 10.985 1.00 98.62 90 ASP A C 1
ATOM 666 O O . ASP A 1 90 ? 4.019 4.148 11.718 1.00 98.62 90 ASP A O 1
ATOM 670 N N . LEU A 1 91 ? 3.727 2.301 10.479 1.00 98.50 91 LEU A N 1
ATOM 671 C CA . LEU A 1 91 ? 2.316 2.129 10.829 1.00 98.50 91 LEU A CA 1
ATOM 672 C C . LEU A 1 91 ? 2.155 1.581 12.255 1.00 98.50 91 LEU A C 1
ATOM 674 O O . LEU A 1 91 ? 1.303 2.073 12.995 1.00 98.50 91 LEU A O 1
ATOM 678 N N . LEU A 1 92 ? 3.004 0.633 12.666 1.00 98.50 92 LEU A N 1
ATOM 679 C CA . LEU A 1 92 ? 3.031 0.112 14.037 1.00 98.50 92 LEU A CA 1
ATOM 680 C C . LEU A 1 92 ? 3.389 1.207 15.053 1.00 98.50 92 LEU A C 1
ATOM 682 O O . LEU A 1 92 ? 2.742 1.311 16.092 1.00 98.50 92 LEU A O 1
ATOM 686 N N . GLU A 1 93 ? 4.358 2.075 14.745 1.00 98.00 93 GLU A N 1
ATOM 687 C CA . GLU A 1 93 ? 4.711 3.231 15.589 1.00 98.00 93 GLU A CA 1
ATOM 688 C C . GLU A 1 93 ? 3.551 4.224 15.762 1.00 98.00 93 GLU A C 1
ATOM 690 O O . GLU A 1 93 ? 3.479 4.939 16.762 1.00 98.00 93 GLU A O 1
ATOM 695 N N . ARG A 1 94 ? 2.609 4.246 14.813 1.00 95.81 94 ARG A N 1
ATOM 696 C CA . ARG A 1 94 ? 1.373 5.043 14.874 1.00 95.81 94 ARG A CA 1
ATOM 697 C C . ARG A 1 94 ? 0.231 4.335 15.608 1.00 95.81 94 ARG A C 1
ATOM 699 O O . ARG A 1 94 ? -0.867 4.882 15.673 1.00 95.81 94 ARG A O 1
ATOM 706 N N . GLY A 1 95 ? 0.473 3.146 16.160 1.00 96.69 95 GLY A N 1
ATOM 707 C CA . GLY A 1 95 ? -0.522 2.367 16.897 1.00 96.69 95 GLY A CA 1
ATOM 708 C C . GLY A 1 95 ? -1.555 1.669 16.011 1.00 96.69 95 GLY A C 1
ATOM 709 O O . GLY A 1 95 ? -2.633 1.343 16.500 1.00 96.69 95 GLY A O 1
ATOM 710 N N . LEU A 1 96 ? -1.254 1.464 14.724 1.00 98.06 96 LEU A N 1
ATOM 711 C CA . LEU A 1 96 ? -2.103 0.696 13.814 1.00 98.06 96 LEU A CA 1
ATOM 712 C C . LEU A 1 96 ? -1.704 -0.780 13.826 1.00 98.06 96 LEU A C 1
ATOM 714 O O . LEU A 1 96 ? -0.518 -1.108 13.768 1.00 98.06 96 LEU A O 1
ATOM 718 N N . ASP A 1 97 ? -2.693 -1.667 13.783 1.00 98.50 97 ASP A N 1
ATOM 719 C CA . ASP A 1 97 ? -2.469 -3.073 13.465 1.00 98.50 97 ASP A CA 1
ATOM 720 C C . ASP A 1 97 ? -2.064 -3.215 11.990 1.00 98.50 97 ASP A C 1
ATOM 722 O O . ASP A 1 97 ? -2.665 -2.612 11.098 1.00 98.50 97 ASP A O 1
ATOM 726 N N . VAL A 1 98 ? -1.047 -4.027 11.699 1.00 98.62 98 VAL A N 1
ATOM 727 C CA . VAL A 1 98 ? -0.559 -4.219 10.325 1.00 98.62 98 VAL A CA 1
ATOM 728 C C . VAL A 1 98 ? -0.737 -5.668 9.895 1.00 98.62 98 VAL A C 1
ATOM 730 O O . VAL A 1 98 ? -0.119 -6.582 10.439 1.00 98.62 98 VAL A O 1
ATOM 733 N N . HIS A 1 99 ? -1.546 -5.873 8.859 1.00 98.69 99 HIS A N 1
ATOM 734 C CA . HIS A 1 99 ? -1.797 -7.175 8.252 1.00 98.69 99 HIS A CA 1
ATOM 735 C C . HIS A 1 99 ? -1.068 -7.270 6.912 1.00 98.69 99 HIS A C 1
ATOM 737 O O . HIS A 1 99 ? -1.530 -6.750 5.895 1.00 98.69 99 HIS A O 1
ATOM 743 N N . VAL A 1 100 ? 0.086 -7.938 6.899 1.00 98.69 100 VAL A N 1
ATOM 744 C CA . VAL A 1 100 ? 0.857 -8.153 5.668 1.00 98.69 100 VAL A CA 1
ATOM 745 C C . VAL A 1 100 ? 0.294 -9.347 4.901 1.00 98.69 100 VAL A C 1
ATOM 747 O O . VAL A 1 100 ? 0.277 -10.470 5.405 1.00 98.69 100 VAL A O 1
ATOM 750 N N . VAL A 1 101 ? -0.121 -9.127 3.654 1.00 98.62 101 VAL A N 1
ATOM 751 C CA . VAL A 1 101 ? -0.561 -10.207 2.760 1.00 98.62 101 VAL A CA 1
ATOM 752 C C . VAL A 1 101 ? 0.673 -10.830 2.118 1.00 98.62 101 VAL A C 1
ATOM 754 O O . VAL A 1 101 ? 1.130 -10.381 1.070 1.00 98.62 101 VAL A O 1
ATOM 757 N N . VAL A 1 102 ? 1.238 -11.849 2.767 1.00 98.00 102 VAL A N 1
ATOM 758 C CA . VAL A 1 102 ? 2.526 -12.449 2.371 1.00 98.00 102 VAL A CA 1
ATOM 759 C C . VAL A 1 102 ? 2.539 -12.967 0.928 1.00 98.00 102 VAL A C 1
ATOM 761 O O . VAL A 1 102 ? 3.528 -12.772 0.231 1.00 98.00 102 VAL A O 1
ATOM 764 N N . ASP A 1 103 ? 1.422 -13.507 0.433 1.00 98.12 103 ASP A N 1
ATOM 765 C CA . ASP A 1 103 ? 1.287 -13.982 -0.955 1.00 98.12 103 ASP A CA 1
ATOM 766 C C . ASP A 1 103 ? 1.263 -12.841 -1.994 1.00 98.12 103 ASP A C 1
ATOM 768 O O . ASP A 1 103 ? 1.440 -13.069 -3.192 1.00 98.12 103 ASP A O 1
ATOM 772 N N . ALA A 1 104 ? 1.049 -11.602 -1.543 1.00 98.38 104 ALA A N 1
ATOM 773 C CA . ALA A 1 104 ? 1.116 -10.374 -2.333 1.00 98.38 104 ALA A CA 1
ATOM 774 C C . ALA A 1 104 ? 2.377 -9.547 -2.010 1.00 98.38 104 ALA A C 1
ATOM 776 O O . ALA A 1 104 ? 2.421 -8.346 -2.286 1.00 98.38 104 ALA A O 1
ATOM 777 N N . CYS A 1 105 ? 3.406 -10.186 -1.449 1.00 98.31 105 CYS A N 1
ATOM 778 C CA . CYS A 1 105 ? 4.692 -9.586 -1.120 1.00 98.31 105 CYS A CA 1
ATOM 779 C C . CYS A 1 105 ? 5.839 -10.412 -1.710 1.00 98.31 105 CYS A C 1
ATOM 781 O O . CYS A 1 105 ? 5.798 -11.638 -1.729 1.00 98.31 105 CYS A O 1
ATOM 783 N N . SER A 1 106 ? 6.882 -9.747 -2.206 1.00 98.12 106 SER A N 1
ATOM 784 C CA . SER A 1 106 ? 8.108 -10.415 -2.658 1.00 98.12 106 SER A CA 1
ATOM 785 C C . SER A 1 106 ? 9.279 -9.438 -2.728 1.00 98.12 106 SER A C 1
ATOM 787 O O . SER A 1 106 ? 9.107 -8.217 -2.703 1.00 98.12 106 SER A O 1
ATOM 789 N N . SER A 1 107 ? 10.473 -9.998 -2.907 1.00 96.75 107 SER A N 1
ATOM 790 C CA . SER A 1 107 ? 11.725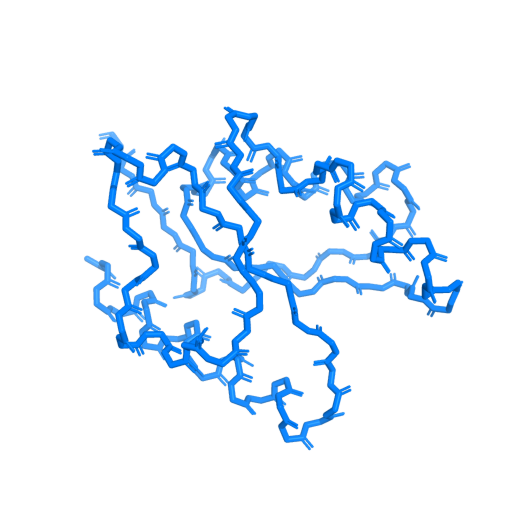 -9.258 -3.048 1.00 96.75 107 SER A CA 1
ATOM 791 C C . SER A 1 107 ? 12.659 -9.876 -4.069 1.00 96.75 107 SER A C 1
ATOM 793 O O . SER A 1 107 ? 12.460 -11.021 -4.485 1.00 96.75 107 SER A O 1
ATOM 795 N N . ARG A 1 108 ? 13.706 -9.132 -4.434 1.00 92.50 108 ARG A N 1
ATOM 796 C CA . ARG A 1 108 ? 14.903 -9.704 -5.049 1.00 92.50 108 ARG A CA 1
ATOM 797 C C . ARG A 1 108 ? 15.957 -9.918 -3.955 1.00 92.50 108 ARG A C 1
ATOM 799 O O . ARG A 1 108 ? 16.173 -9.018 -3.151 1.00 92.50 108 ARG A O 1
ATOM 806 N N . SER A 1 109 ? 16.570 -11.103 -3.917 1.00 77.12 109 SER A N 1
ATOM 807 C CA . SER A 1 109 ? 17.702 -11.428 -3.031 1.00 77.12 109 SER A CA 1
ATOM 808 C C . SER A 1 109 ? 19.028 -11.014 -3.647 1.00 77.12 109 SER A C 1
ATOM 810 O O . SER A 1 109 ? 19.193 -11.329 -4.851 1.00 77.12 109 SER A O 1
#

Foldseek 3Di:
DQVQLLQVLLVVVVVCVVVVNDDAAEDAPCVPVNDDDCSSVCPVPDYHYDPALEPPDPVVVVVVVVCPPQQEDEDADDDCVTNRVVNCVVCVVVNHHYHYPV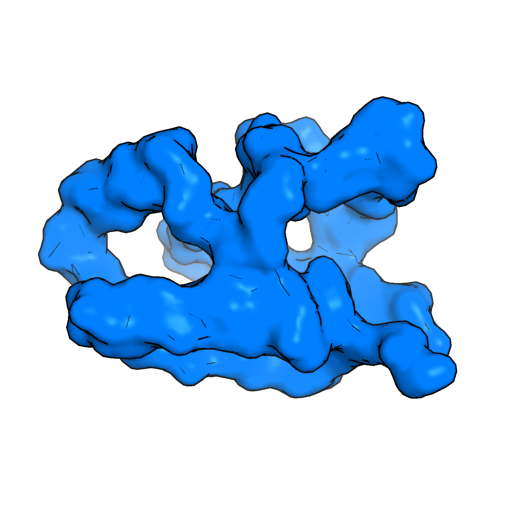SNYHYDD

Sequence (109 aa):
FFPQVVAVAARVLQGCRVLGVPVVVTEQHPRVLGPTVPELGAQDLPKHPKTCFSMVVPAVEAELRARPHLSAAILCGIETQACVLQTALDLLERGLDVHVVVDACSSRS